Protein AF-A0A1C4V2I6-F1 (afdb_monomer_lite)

Radius of gyration: 20.82 Å; chains: 1; bounding box: 36×17×76 Å

Secondary structure (DSSP, 8-state):
-HHHHHHHHHHIIIIIHHHHHHHHHHHHH------SHHHHHHHHHHHHHHHHHHHHHHHHHHHHHHHHHHHTT-HHHHHHHHHHHHHHHHHHHHHHHHHHHHSS--TT----S-----

pLDDT: mean 75.6, std 12.02, range [42.22, 88.56]

Sequence (118 aa):
MRRVGLGVLFFAWLYGVPFLFVVGLVRRVSSPYVPTHAAARAFGSTTETLLTTAVVLNLALPIVGALLARLARDNYWIRHFAWSPAGVVLIYLVVALAGSLATGPLFSWTPPVGLGAG

Foldseek 3Di:
DLVVVLVCLLVCLVPVLLVLQVVLVCLVPDDDDQPDPVSVVVSVVVSVVSNVVSVVSNPPSLVVSLVSCVVVVNPVSVVVSVCSNVVVVVVVVVVVVVVCVVVVDPPPDDDPPDDPDD

Organism: NCBI:txid686309

Structure (mmCIF, N/CA/C/O backbone):
data_AF-A0A1C4V2I6-F1
#
_entry.id   AF-A0A1C4V2I6-F1
#
loop_
_atom_site.group_PDB
_atom_site.id
_atom_site.type_symbol
_atom_site.label_atom_id
_atom_site.label_alt_id
_atom_site.label_comp_id
_atom_site.label_asym_id
_atom_site.label_entity_id
_atom_site.label_seq_id
_atom_site.pdbx_PDB_ins_code
_atom_site.Cartn_x
_atom_site.Cartn_y
_atom_site.Cartn_z
_atom_site.occupancy
_atom_site.B_iso_or_equiv
_atom_site.auth_seq_id
_atom_site.auth_comp_id
_atom_site.auth_asym_id
_atom_site.auth_atom_id
_atom_site.pdbx_PDB_model_num
ATOM 1 N N . MET A 1 1 ? -0.545 8.966 23.780 1.00 60.22 1 MET A N 1
ATOM 2 C CA . MET A 1 1 ? 0.478 8.409 22.859 1.00 60.22 1 MET A CA 1
ATOM 3 C C . MET A 1 1 ? -0.056 7.270 21.982 1.00 60.22 1 MET A C 1
ATOM 5 O O . MET A 1 1 ? 0.037 7.390 20.771 1.00 60.22 1 MET A O 1
ATOM 9 N N . ARG A 1 2 ? -0.691 6.217 22.531 1.00 60.97 2 ARG A N 1
ATOM 10 C CA . ARG A 1 2 ? -1.229 5.067 21.754 1.00 60.97 2 ARG A CA 1
ATOM 11 C C . ARG A 1 2 ? -2.123 5.437 20.552 1.00 60.97 2 ARG A C 1
ATOM 13 O O . ARG A 1 2 ? -1.991 4.837 19.494 1.00 60.97 2 ARG A O 1
ATOM 20 N N . ARG A 1 3 ? -2.980 6.458 20.690 1.00 70.94 3 ARG A N 1
ATOM 21 C CA . ARG A 1 3 ? -3.854 6.947 19.602 1.00 70.94 3 ARG A CA 1
ATOM 22 C C . ARG A 1 3 ? -3.100 7.615 18.449 1.00 70.94 3 ARG A C 1
ATOM 24 O O . ARG A 1 3 ? -3.530 7.500 17.310 1.00 70.94 3 ARG A O 1
ATOM 31 N N . VAL A 1 4 ? -1.968 8.262 18.735 1.00 80.38 4 VAL A N 1
ATOM 32 C CA . VAL A 1 4 ? -1.111 8.876 17.706 1.00 80.38 4 VAL A CA 1
ATOM 33 C C . VAL A 1 4 ? -0.452 7.784 16.864 1.00 80.38 4 VAL A C 1
ATOM 35 O O . VAL A 1 4 ? -0.438 7.892 15.647 1.00 80.38 4 VAL A O 1
ATOM 38 N N . GLY A 1 5 ? -0.005 6.689 17.490 1.00 83.50 5 GLY A N 1
ATOM 39 C CA . GLY A 1 5 ? 0.566 5.542 16.775 1.00 83.50 5 GLY A CA 1
ATOM 40 C C . GLY A 1 5 ? -0.419 4.871 15.811 1.00 83.50 5 GLY A C 1
ATOM 41 O O . GLY A 1 5 ? -0.051 4.577 14.680 1.00 83.50 5 GLY A O 1
ATOM 42 N N . LEU A 1 6 ? -1.682 4.690 16.220 1.00 84.00 6 LEU A N 1
ATOM 43 C CA . LEU A 1 6 ? -2.733 4.151 15.341 1.00 84.00 6 LEU A CA 1
ATOM 44 C C . LEU A 1 6 ? -3.043 5.094 14.172 1.00 84.00 6 LEU A C 1
ATOM 46 O O . LEU A 1 6 ? -3.206 4.628 13.048 1.00 84.00 6 LEU A O 1
ATOM 50 N N . GLY A 1 7 ? -3.060 6.408 14.422 1.00 83.19 7 GLY A N 1
ATOM 51 C CA . GLY A 1 7 ? -3.219 7.413 13.371 1.00 83.19 7 GLY A CA 1
ATOM 52 C C . GLY A 1 7 ? -2.068 7.404 12.369 1.00 83.19 7 GLY A C 1
ATOM 53 O O . GLY A 1 7 ? -2.311 7.345 11.168 1.00 83.19 7 GLY A O 1
ATOM 54 N N . VAL A 1 8 ? -0.820 7.385 12.844 1.00 87.31 8 VAL A N 1
ATOM 55 C CA . VAL A 1 8 ? 0.369 7.289 11.980 1.00 87.31 8 VAL A CA 1
ATOM 56 C C . VAL A 1 8 ? 0.337 6.004 11.156 1.00 87.31 8 VAL A C 1
ATOM 58 O O . VAL A 1 8 ? 0.554 6.061 9.952 1.00 87.31 8 VAL A O 1
ATOM 61 N N . LEU A 1 9 ? 0.007 4.865 11.771 1.00 85.81 9 LEU A N 1
ATOM 62 C CA . LEU A 1 9 ? -0.115 3.585 11.072 1.00 85.81 9 LEU A CA 1
ATOM 63 C C . LEU A 1 9 ? -1.189 3.640 9.978 1.00 85.81 9 LEU A C 1
ATOM 65 O O . LEU A 1 9 ? -0.955 3.192 8.857 1.00 85.81 9 LEU A O 1
ATOM 69 N N . PHE A 1 10 ? -2.348 4.217 10.295 1.00 83.62 10 PHE A N 1
ATOM 70 C CA . PHE A 1 10 ? -3.450 4.361 9.354 1.00 83.62 10 PHE A CA 1
ATOM 71 C C . PHE A 1 10 ? -3.077 5.265 8.175 1.00 83.62 10 PHE A C 1
ATOM 73 O O . PHE A 1 10 ? -3.301 4.881 7.033 1.00 83.62 10 PHE A O 1
ATOM 80 N N . PHE A 1 11 ? -2.461 6.425 8.418 1.00 84.88 11 PHE A N 1
ATOM 81 C CA . PHE A 1 11 ? -2.049 7.338 7.349 1.00 84.88 11 PHE A CA 1
ATOM 82 C C . PHE A 1 11 ? -0.875 6.804 6.523 1.00 84.88 11 PHE A C 1
ATOM 84 O O . PHE A 1 11 ? -0.877 6.943 5.301 1.00 84.88 11 PHE A O 1
ATOM 91 N N . ALA A 1 12 ? 0.100 6.148 7.157 1.00 85.81 12 ALA A N 1
ATOM 92 C CA . ALA A 1 12 ? 1.195 5.485 6.455 1.00 85.81 12 ALA A CA 1
ATOM 93 C C . ALA A 1 12 ? 0.672 4.388 5.521 1.00 85.81 12 ALA A C 1
ATOM 95 O O . ALA A 1 12 ? 1.135 4.270 4.391 1.00 85.81 12 ALA A O 1
ATOM 96 N N . TRP A 1 13 ? -0.333 3.627 5.956 1.00 85.50 13 TRP A N 1
ATOM 97 C CA . TRP A 1 13 ? -1.017 2.673 5.092 1.00 85.50 13 TRP A CA 1
ATOM 98 C C . TRP A 1 13 ? -1.826 3.376 3.990 1.00 85.50 13 TRP A C 1
ATOM 100 O O . TRP A 1 13 ? -1.649 3.053 2.818 1.00 85.50 13 TRP A O 1
ATOM 110 N N . LEU A 1 14 ? -2.646 4.373 4.343 1.00 82.81 14 LEU A N 1
ATOM 111 C CA . LEU A 1 14 ? -3.564 5.058 3.426 1.00 82.81 14 LEU A CA 1
ATOM 112 C C . LEU A 1 14 ? -2.836 5.754 2.273 1.00 82.81 14 LEU A C 1
ATOM 114 O O . LEU A 1 14 ? -3.357 5.785 1.165 1.00 82.81 14 LEU A O 1
ATOM 118 N N . TYR A 1 15 ? -1.646 6.303 2.518 1.00 82.75 15 TYR A N 1
ATOM 119 C CA . TYR A 1 15 ? -0.872 7.009 1.495 1.00 82.75 15 TYR A CA 1
ATOM 120 C C . TYR A 1 15 ? 0.302 6.191 0.959 1.00 82.75 15 TYR A C 1
ATOM 122 O O . TYR A 1 15 ? 0.552 6.191 -0.245 1.00 82.75 15 TYR A O 1
ATOM 130 N N . GLY A 1 16 ? 1.013 5.465 1.823 1.00 82.69 16 GLY A N 1
ATOM 131 C CA . GLY A 1 16 ? 2.207 4.718 1.435 1.00 82.69 16 GLY A CA 1
ATOM 132 C C . GLY A 1 16 ? 1.895 3.519 0.545 1.00 82.69 16 GLY A C 1
ATOM 133 O O . GLY A 1 16 ? 2.587 3.302 -0.448 1.00 82.69 16 GLY A O 1
ATOM 134 N N . VAL A 1 17 ? 0.834 2.762 0.845 1.00 82.69 17 VAL A N 1
ATOM 135 C CA . VAL A 1 17 ? 0.490 1.568 0.058 1.00 82.69 17 VAL A CA 1
ATOM 136 C C . VAL A 1 17 ? 0.003 1.930 -1.351 1.00 82.69 17 VAL A C 1
ATOM 138 O O . VAL A 1 17 ? 0.560 1.380 -2.306 1.00 82.69 17 VAL A O 1
ATOM 141 N N . PRO A 1 18 ? -0.945 2.874 -1.543 1.00 80.94 18 PRO A N 1
ATOM 142 C CA . PRO A 1 18 ? -1.326 3.306 -2.886 1.00 80.94 18 PRO A CA 1
ATOM 143 C C . PRO A 1 18 ? -0.162 3.916 -3.665 1.00 80.94 18 PRO A C 1
ATOM 145 O O . PRO A 1 18 ? -0.024 3.640 -4.852 1.00 80.94 18 PRO A O 1
ATOM 148 N N . PHE A 1 19 ? 0.713 4.683 -3.006 1.00 83.62 19 PHE A N 1
ATOM 149 C CA . PHE A 1 19 ? 1.908 5.232 -3.644 1.00 83.62 19 PHE A CA 1
ATOM 150 C C . PHE A 1 19 ? 2.824 4.130 -4.194 1.00 83.62 19 PHE A C 1
ATOM 152 O O . PHE A 1 19 ? 3.172 4.160 -5.373 1.00 83.62 19 PHE A O 1
ATOM 159 N N . LEU A 1 20 ? 3.171 3.124 -3.380 1.00 83.06 20 LEU A N 1
ATOM 160 C CA . LEU A 1 20 ? 4.003 1.997 -3.822 1.00 83.06 20 LEU A CA 1
ATOM 161 C C . LEU A 1 20 ? 3.356 1.232 -4.980 1.00 83.06 20 LEU A C 1
ATOM 163 O O . LEU A 1 20 ? 4.043 0.849 -5.929 1.00 83.06 20 LEU A O 1
ATOM 167 N N . PHE A 1 21 ? 2.037 1.046 -4.923 1.00 80.19 21 PHE A N 1
ATOM 168 C CA . PHE A 1 21 ? 1.292 0.365 -5.972 1.00 80.19 21 PHE A CA 1
ATOM 169 C C . PHE A 1 21 ? 1.309 1.146 -7.294 1.00 80.19 21 PHE A C 1
ATOM 171 O O . PHE A 1 21 ? 1.624 0.577 -8.338 1.00 80.19 21 PHE A O 1
ATOM 178 N N . VAL A 1 22 ? 1.050 2.458 -7.250 1.00 80.31 22 VAL A N 1
ATOM 179 C CA . VAL A 1 22 ? 1.115 3.344 -8.423 1.00 80.31 22 VAL A CA 1
ATOM 180 C C . VAL A 1 22 ? 2.525 3.365 -9.008 1.00 80.31 22 VAL A C 1
ATOM 182 O O . VAL A 1 22 ? 2.677 3.191 -10.213 1.00 80.31 22 VAL A O 1
ATOM 185 N N . VAL A 1 23 ? 3.567 3.502 -8.183 1.00 83.56 23 VAL A N 1
ATOM 186 C CA . VAL A 1 23 ? 4.965 3.473 -8.649 1.00 83.56 23 VAL A CA 1
ATOM 187 C C . VAL A 1 23 ? 5.301 2.134 -9.309 1.00 83.56 23 VAL A C 1
ATOM 189 O O . VAL A 1 23 ? 5.915 2.113 -10.377 1.00 83.56 23 VAL A O 1
ATOM 192 N N . GLY A 1 24 ? 4.885 1.015 -8.711 1.00 82.88 24 GLY A N 1
ATOM 193 C CA . GLY A 1 24 ? 5.067 -0.317 -9.286 1.00 82.88 24 GLY A CA 1
ATOM 194 C C . GLY A 1 24 ? 4.354 -0.476 -10.632 1.00 82.88 24 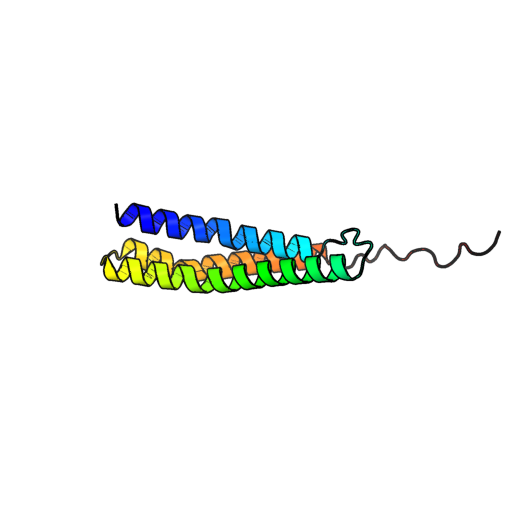GLY A C 1
ATOM 195 O O . GLY A 1 24 ? 4.944 -0.988 -11.582 1.00 82.88 24 GLY A O 1
ATOM 196 N N . LEU A 1 25 ? 3.117 0.014 -10.746 1.00 79.31 25 LEU A N 1
ATOM 197 C CA . LEU A 1 25 ? 2.358 -0.002 -11.998 1.00 79.31 25 LEU A CA 1
ATOM 198 C C . LEU A 1 25 ? 3.004 0.864 -13.073 1.00 79.31 25 LEU A C 1
ATOM 200 O O . LEU A 1 25 ? 3.220 0.376 -14.178 1.00 79.31 25 LEU A O 1
ATOM 204 N N . VAL A 1 26 ? 3.362 2.107 -12.746 1.00 82.00 26 VAL A N 1
ATOM 205 C CA . 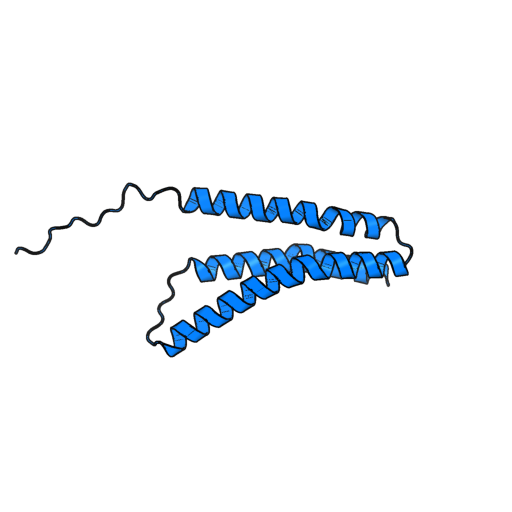VAL A 1 26 ? 4.052 3.018 -13.667 1.00 82.00 26 VAL A CA 1
ATOM 206 C C . VAL A 1 26 ? 5.338 2.372 -14.167 1.00 82.00 26 VAL A C 1
ATOM 208 O O . VAL A 1 26 ? 5.552 2.317 -15.373 1.00 82.00 26 VAL A O 1
ATOM 211 N N . ARG A 1 27 ? 6.162 1.797 -13.279 1.00 83.06 27 ARG A N 1
ATOM 212 C CA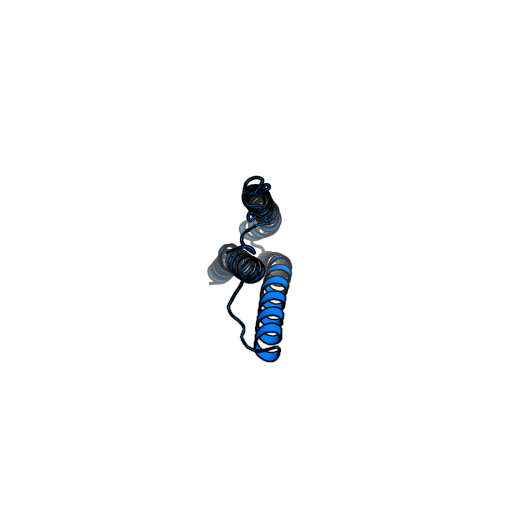 . ARG A 1 27 ? 7.370 1.057 -13.683 1.00 83.06 27 ARG A CA 1
ATOM 213 C C . ARG A 1 27 ? 7.057 -0.118 -14.606 1.00 83.06 27 ARG A C 1
ATOM 215 O O . ARG A 1 27 ? 7.817 -0.350 -15.536 1.00 83.06 27 ARG A O 1
ATOM 222 N N . ARG A 1 28 ? 5.955 -0.837 -14.373 1.00 76.38 28 ARG A N 1
ATOM 223 C CA . ARG A 1 28 ? 5.546 -1.994 -15.182 1.00 76.38 28 ARG A CA 1
ATOM 224 C C . ARG A 1 28 ? 5.072 -1.618 -16.586 1.00 76.38 28 ARG A C 1
ATOM 226 O O . ARG A 1 28 ? 5.284 -2.404 -17.502 1.00 76.38 28 ARG A O 1
ATOM 233 N N . VAL A 1 29 ? 4.427 -0.463 -16.748 1.00 74.69 29 VAL A N 1
ATOM 234 C CA . VAL A 1 29 ? 3.947 0.025 -18.057 1.00 74.69 29 VAL A CA 1
ATOM 235 C C . VAL A 1 29 ? 4.944 0.945 -18.761 1.00 74.69 29 VAL A C 1
ATOM 237 O O . VAL A 1 29 ? 4.765 1.265 -19.931 1.00 74.69 29 VAL A O 1
ATOM 240 N N . SER A 1 30 ? 5.993 1.381 -18.063 1.00 74.62 30 SER A N 1
ATOM 241 C CA . SER A 1 30 ? 7.073 2.166 -18.657 1.00 74.62 30 SER A CA 1
ATOM 242 C C . SER A 1 30 ? 7.995 1.275 -19.488 1.00 74.62 30 SER A C 1
ATOM 244 O O . SER A 1 30 ? 8.290 0.146 -19.098 1.00 74.62 30 SER A O 1
ATOM 246 N N . SER A 1 31 ? 8.536 1.830 -20.573 1.00 72.12 31 SER A N 1
ATOM 247 C CA . SER A 1 31 ? 9.588 1.209 -21.392 1.00 72.12 31 SER A CA 1
ATOM 248 C C . SER A 1 31 ? 10.934 1.898 -21.134 1.00 72.12 31 SER A C 1
ATOM 250 O O . SER A 1 31 ? 11.358 2.727 -21.942 1.00 72.12 31 SER A O 1
ATOM 252 N N . PRO A 1 32 ? 11.602 1.642 -19.991 1.00 77.06 32 PRO A N 1
ATOM 253 C CA . PRO A 1 32 ? 12.898 2.247 -19.706 1.00 77.06 32 PRO A CA 1
ATOM 254 C C . PRO A 1 32 ? 13.966 1.726 -20.672 1.00 77.06 32 PRO A C 1
ATOM 256 O O . PRO A 1 32 ? 13.985 0.547 -21.025 1.00 77.06 32 PRO A O 1
ATOM 259 N N . TYR A 1 33 ? 14.907 2.590 -21.050 1.00 77.44 33 TYR A N 1
ATOM 260 C CA . TYR A 1 33 ? 16.089 2.162 -21.791 1.00 77.44 33 TYR A CA 1
ATOM 261 C C . TYR A 1 33 ? 16.985 1.298 -20.889 1.00 77.44 33 TYR A C 1
ATOM 263 O O . TYR A 1 33 ? 17.584 1.790 -19.932 1.00 77.44 33 TYR A O 1
ATOM 271 N N . VAL A 1 34 ? 17.061 -0.001 -21.184 1.00 82.12 34 VAL A N 1
ATOM 272 C CA . VAL A 1 34 ? 17.856 -0.991 -20.441 1.00 82.12 34 VAL A CA 1
ATOM 273 C C . VAL A 1 34 ? 18.860 -1.659 -21.390 1.00 82.12 34 VAL A C 1
ATOM 275 O O . VAL A 1 34 ? 18.535 -2.650 -22.035 1.00 82.12 34 VAL A O 1
ATOM 278 N N . PRO A 1 35 ? 20.095 -1.137 -21.501 1.00 78.69 35 PRO A N 1
ATOM 279 C CA . PRO A 1 35 ? 21.049 -1.570 -22.528 1.00 78.69 35 PRO A CA 1
ATOM 280 C C . PRO A 1 35 ? 21.618 -2.978 -22.302 1.00 78.69 35 PRO A C 1
ATOM 282 O O . PRO A 1 35 ? 22.299 -3.512 -23.172 1.00 78.69 35 PRO A O 1
ATOM 285 N N . THR A 1 36 ? 21.375 -3.593 -21.139 1.00 87.81 36 THR A N 1
ATOM 286 C CA . THR A 1 36 ? 21.890 -4.926 -20.804 1.00 87.81 36 THR A CA 1
ATOM 287 C C . THR A 1 36 ? 20.803 -5.826 -20.221 1.00 87.81 36 THR A C 1
ATOM 289 O O . THR A 1 36 ? 19.910 -5.378 -19.498 1.00 87.81 36 THR A O 1
ATOM 292 N N . HIS A 1 37 ? 20.923 -7.137 -20.462 1.00 82.56 37 HIS A N 1
ATOM 293 C CA . HIS A 1 37 ? 20.045 -8.143 -19.850 1.00 82.56 37 HIS A CA 1
ATOM 294 C C . HIS A 1 37 ? 20.074 -8.101 -18.315 1.00 82.56 37 HIS A C 1
ATOM 296 O O . HIS A 1 37 ? 19.045 -8.320 -17.675 1.00 82.56 37 HIS A O 1
ATOM 302 N N . ALA A 1 38 ? 21.233 -7.810 -17.716 1.00 83.81 38 ALA A N 1
ATOM 303 C CA . ALA A 1 38 ? 21.365 -7.671 -16.268 1.00 83.81 38 ALA A CA 1
ATOM 304 C C . ALA A 1 38 ? 20.545 -6.481 -15.736 1.00 83.81 38 ALA A C 1
ATOM 306 O O . ALA A 1 38 ? 19.824 -6.631 -14.749 1.00 83.81 38 ALA A O 1
ATOM 307 N N . ALA A 1 39 ? 20.581 -5.334 -16.426 1.00 75.12 39 ALA A N 1
ATOM 308 C CA . ALA A 1 39 ? 19.774 -4.165 -16.075 1.00 75.12 39 ALA A CA 1
ATOM 309 C C . ALA A 1 39 ? 18.269 -4.438 -16.230 1.00 75.12 39 ALA A C 1
ATOM 311 O O . ALA A 1 39 ? 17.486 -4.071 -15.353 1.00 75.12 39 ALA A O 1
ATOM 312 N N . ALA A 1 40 ? 17.868 -5.147 -17.291 1.00 80.44 40 ALA A N 1
ATOM 313 C CA . ALA A 1 40 ? 16.478 -5.550 -17.495 1.00 80.44 40 ALA A CA 1
ATOM 314 C C . ALA A 1 40 ? 15.969 -6.467 -16.365 1.00 80.44 40 ALA A C 1
ATOM 316 O O . ALA A 1 40 ? 14.882 -6.244 -15.829 1.00 80.44 40 ALA A O 1
ATOM 317 N N . ARG A 1 41 ? 16.772 -7.456 -15.937 1.00 80.06 41 ARG A N 1
ATOM 318 C CA . ARG A 1 41 ? 16.423 -8.331 -14.800 1.00 80.06 41 ARG A CA 1
ATOM 319 C C . ARG A 1 41 ? 16.311 -7.562 -13.488 1.00 80.06 41 ARG A C 1
ATOM 321 O O . ARG A 1 41 ? 15.347 -7.768 -12.756 1.00 80.06 41 ARG A O 1
ATOM 328 N N . ALA A 1 42 ? 17.262 -6.674 -13.198 1.00 81.88 42 ALA A N 1
ATOM 329 C CA . ALA A 1 42 ? 17.222 -5.854 -11.989 1.00 81.88 42 ALA A CA 1
ATOM 330 C C . ALA A 1 42 ? 15.964 -4.970 -11.957 1.00 81.88 42 ALA A C 1
ATOM 332 O O . ALA A 1 42 ? 15.262 -4.921 -10.948 1.00 81.88 42 ALA A O 1
ATOM 333 N N . PHE A 1 43 ? 15.619 -4.338 -13.085 1.00 79.31 43 PHE A N 1
ATOM 334 C CA . PHE A 1 43 ? 14.414 -3.518 -13.195 1.00 79.31 43 PHE A CA 1
ATOM 335 C C . PHE A 1 43 ? 13.129 -4.326 -12.963 1.00 79.31 43 PHE A C 1
ATOM 337 O O . PHE A 1 43 ? 12.254 -3.874 -12.214 1.00 79.31 43 PHE A O 1
ATOM 344 N N . GLY A 1 44 ? 13.033 -5.519 -13.561 1.00 78.81 44 GLY A N 1
ATOM 345 C CA . GLY A 1 44 ? 11.918 -6.446 -13.362 1.00 78.81 44 GLY A CA 1
ATOM 346 C C . GLY A 1 44 ? 11.774 -6.879 -11.902 1.00 78.81 44 GLY A C 1
ATOM 347 O O . GLY A 1 44 ? 10.703 -6.703 -11.325 1.00 78.81 44 GLY A O 1
ATOM 348 N N . SER A 1 45 ? 12.867 -7.327 -11.275 1.00 83.56 45 SER A N 1
ATOM 349 C CA . SER A 1 45 ? 12.883 -7.754 -9.867 1.00 83.56 45 SER A CA 1
ATOM 350 C C . SER A 1 45 ? 12.437 -6.644 -8.912 1.00 83.56 45 SER A C 1
ATOM 352 O O . SER A 1 45 ? 11.607 -6.879 -8.032 1.00 83.56 45 SER A O 1
ATOM 354 N N . THR A 1 46 ? 12.921 -5.410 -9.095 1.00 83.06 46 THR A N 1
ATOM 355 C CA . THR A 1 46 ? 12.479 -4.278 -8.268 1.00 83.06 46 THR A CA 1
ATOM 356 C C . THR A 1 46 ? 10.990 -3.995 -8.454 1.00 83.06 46 THR A C 1
ATOM 358 O O . THR A 1 46 ? 10.289 -3.727 -7.483 1.00 83.06 46 THR A O 1
ATOM 361 N N . THR A 1 47 ? 10.492 -4.061 -9.689 1.00 81.94 47 THR A N 1
ATOM 362 C CA . THR A 1 47 ? 9.077 -3.799 -9.992 1.00 81.94 47 THR A CA 1
ATOM 363 C C . THR A 1 47 ? 8.170 -4.849 -9.356 1.00 81.94 47 THR A C 1
ATOM 365 O O . THR A 1 47 ? 7.178 -4.498 -8.721 1.00 81.94 47 THR A O 1
ATOM 368 N N . GLU A 1 48 ? 8.534 -6.126 -9.459 1.00 80.19 48 GLU A N 1
ATOM 369 C CA . GLU A 1 48 ? 7.815 -7.225 -8.813 1.00 80.19 48 GLU A CA 1
ATOM 370 C C . GLU A 1 48 ? 7.842 -7.106 -7.286 1.00 80.19 48 GLU A C 1
ATOM 372 O O . GLU A 1 48 ? 6.806 -7.263 -6.637 1.00 80.19 48 GLU A O 1
ATOM 377 N N . THR A 1 49 ? 8.996 -6.747 -6.718 1.00 86.19 49 THR A N 1
ATOM 378 C CA . THR A 1 49 ? 9.138 -6.506 -5.277 1.00 86.19 49 THR A CA 1
ATOM 379 C C . THR A 1 49 ? 8.200 -5.390 -4.823 1.00 86.19 49 THR A C 1
ATOM 381 O O . THR A 1 49 ? 7.440 -5.589 -3.884 1.00 86.19 49 THR A O 1
ATOM 384 N N . LEU A 1 50 ? 8.182 -4.245 -5.515 1.00 81.31 50 LEU A N 1
ATOM 385 C CA . LEU A 1 50 ? 7.308 -3.116 -5.176 1.00 81.31 50 LEU A CA 1
ATOM 386 C C . LEU A 1 50 ? 5.826 -3.501 -5.208 1.00 81.31 50 LEU A C 1
ATOM 388 O O . LEU A 1 50 ? 5.094 -3.199 -4.266 1.00 81.31 50 LEU A O 1
ATOM 392 N N . LEU A 1 51 ? 5.390 -4.191 -6.266 1.00 76.75 51 LEU A N 1
ATOM 393 C CA . LEU A 1 51 ? 4.003 -4.636 -6.405 1.00 76.75 51 LEU A CA 1
ATOM 394 C C . LEU A 1 51 ? 3.626 -5.648 -5.317 1.00 76.75 51 LEU A C 1
ATOM 396 O O . LEU A 1 51 ? 2.576 -5.517 -4.689 1.00 76.75 51 LEU A O 1
ATOM 400 N N . THR A 1 52 ? 4.501 -6.615 -5.046 1.00 81.56 52 THR A N 1
ATOM 401 C CA . THR A 1 52 ? 4.285 -7.632 -4.009 1.00 81.56 52 THR A CA 1
ATOM 402 C C . THR A 1 52 ? 4.234 -6.998 -2.623 1.00 81.56 52 THR A C 1
ATOM 404 O O . THR A 1 52 ? 3.298 -7.243 -1.865 1.00 81.56 52 THR A O 1
ATOM 407 N N . THR A 1 53 ? 5.192 -6.128 -2.292 1.00 83.62 53 THR A N 1
ATOM 408 C CA . THR A 1 53 ? 5.220 -5.397 -1.021 1.00 83.62 53 THR A CA 1
ATOM 409 C C . THR A 1 53 ? 3.973 -4.538 -0.850 1.00 83.62 53 THR A C 1
ATOM 411 O O . THR A 1 53 ? 3.389 -4.550 0.232 1.00 83.62 53 THR A O 1
ATOM 414 N N . ALA A 1 54 ? 3.518 -3.846 -1.899 1.00 81.69 54 ALA A N 1
ATOM 415 C CA . ALA A 1 54 ? 2.286 -3.067 -1.843 1.00 81.69 54 ALA A CA 1
ATOM 416 C C . ALA A 1 54 ? 1.081 -3.955 -1.494 1.00 81.69 54 ALA A C 1
ATOM 418 O O . ALA A 1 54 ? 0.349 -3.631 -0.564 1.00 81.69 54 ALA A O 1
ATOM 419 N N . VAL A 1 55 ? 0.913 -5.105 -2.157 1.00 81.44 55 VAL A N 1
ATOM 420 C CA . VAL A 1 55 ? -0.180 -6.054 -1.869 1.00 81.44 55 VAL A CA 1
ATOM 421 C C . VAL A 1 55 ? -0.097 -6.604 -0.442 1.00 81.44 55 VAL A C 1
ATOM 423 O O . VAL A 1 55 ? -1.099 -6.621 0.274 1.00 81.44 55 VAL A O 1
ATOM 426 N N . VAL A 1 56 ? 1.091 -7.016 0.003 1.00 85.31 56 VAL A N 1
ATOM 427 C CA . VAL A 1 56 ? 1.292 -7.574 1.350 1.00 85.31 56 VAL A CA 1
ATOM 428 C C . VAL A 1 56 ? 0.996 -6.532 2.426 1.00 85.31 56 VAL A C 1
ATOM 430 O O . VAL A 1 56 ? 0.227 -6.806 3.347 1.00 85.31 56 VAL A O 1
ATOM 433 N N . LEU A 1 57 ? 1.550 -5.322 2.308 1.00 84.62 57 LEU A N 1
ATOM 434 C CA . LEU A 1 57 ? 1.293 -4.233 3.255 1.00 84.62 57 LEU A CA 1
ATOM 435 C C . LEU A 1 57 ? -0.180 -3.829 3.266 1.00 84.62 57 LEU A C 1
ATOM 437 O O . LEU A 1 57 ? -0.713 -3.476 4.320 1.00 84.62 57 LEU A O 1
ATOM 441 N N . ASN A 1 58 ? -0.843 -3.930 2.116 1.00 82.00 58 ASN A N 1
ATOM 442 C CA . ASN A 1 58 ? -2.251 -3.614 1.993 1.00 82.00 58 ASN A CA 1
ATOM 443 C C . ASN A 1 58 ? -3.146 -4.502 2.866 1.00 82.00 58 ASN A C 1
ATOM 445 O O . ASN A 1 58 ? -4.127 -4.019 3.424 1.00 82.00 58 ASN A O 1
ATOM 449 N N . LEU A 1 59 ? -2.788 -5.781 2.993 1.00 80.06 59 LEU A N 1
ATOM 450 C CA . LEU A 1 59 ? -3.484 -6.762 3.827 1.00 80.06 59 LEU A CA 1
ATOM 451 C C . LEU A 1 59 ? -3.005 -6.724 5.281 1.00 80.06 59 LEU A C 1
ATOM 453 O O . LEU A 1 59 ? -3.813 -6.764 6.206 1.00 80.06 59 LEU A O 1
ATOM 457 N N . ALA A 1 60 ? -1.692 -6.636 5.491 1.00 84.88 60 ALA A N 1
ATOM 458 C CA . ALA A 1 60 ? -1.094 -6.779 6.812 1.00 84.88 60 ALA A CA 1
ATOM 459 C C . ALA A 1 60 ? -1.381 -5.580 7.728 1.00 84.88 60 ALA A C 1
ATOM 461 O O . ALA A 1 60 ? -1.732 -5.767 8.894 1.00 84.88 60 ALA A O 1
ATOM 462 N N . LEU A 1 61 ? -1.259 -4.346 7.227 1.00 85.88 61 LEU A N 1
ATOM 463 C CA . LEU A 1 61 ? -1.359 -3.146 8.066 1.00 85.88 61 LEU A CA 1
ATOM 464 C C . LEU A 1 61 ? -2.763 -2.922 8.661 1.00 85.88 61 LEU A C 1
ATOM 466 O O . LEU A 1 61 ? -2.829 -2.590 9.845 1.00 85.88 61 LEU A O 1
ATOM 470 N N . PRO A 1 62 ? -3.883 -3.157 7.945 1.00 83.56 62 PRO A N 1
ATOM 471 C CA . PRO A 1 62 ? -5.217 -3.094 8.542 1.00 83.56 62 PRO A CA 1
ATOM 472 C C . PRO A 1 62 ? -5.433 -4.128 9.642 1.00 83.56 62 PRO A C 1
ATOM 474 O O . PRO A 1 62 ? -6.003 -3.804 10.682 1.00 83.56 62 PRO A O 1
ATOM 477 N N . ILE A 1 63 ? -4.937 -5.356 9.450 1.00 86.25 6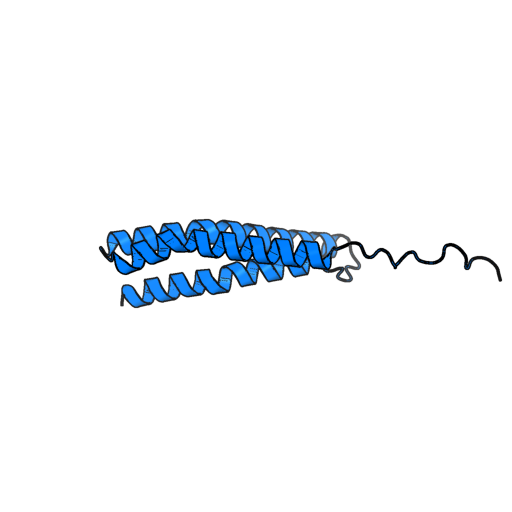3 ILE A N 1
ATOM 478 C CA . ILE A 1 63 ? -5.041 -6.432 10.445 1.00 86.25 63 ILE A CA 1
ATOM 479 C C . ILE A 1 63 ? -4.251 -6.054 11.699 1.00 86.25 63 ILE A C 1
ATOM 481 O O . ILE A 1 63 ? -4.786 -6.097 12.807 1.00 86.25 63 ILE A O 1
ATOM 485 N N . VAL A 1 64 ? -2.998 -5.621 11.533 1.00 87.38 64 VAL A N 1
ATOM 486 C CA . VAL A 1 64 ? -2.148 -5.170 12.643 1.00 87.38 64 VAL A CA 1
ATOM 487 C C . VAL A 1 64 ? -2.774 -3.964 13.349 1.00 87.38 64 VAL A C 1
ATOM 489 O O . VAL A 1 64 ? -2.847 -3.943 14.577 1.00 87.38 64 VAL A O 1
ATOM 492 N N . GLY A 1 65 ? -3.292 -2.990 12.599 1.00 86.12 65 GLY A N 1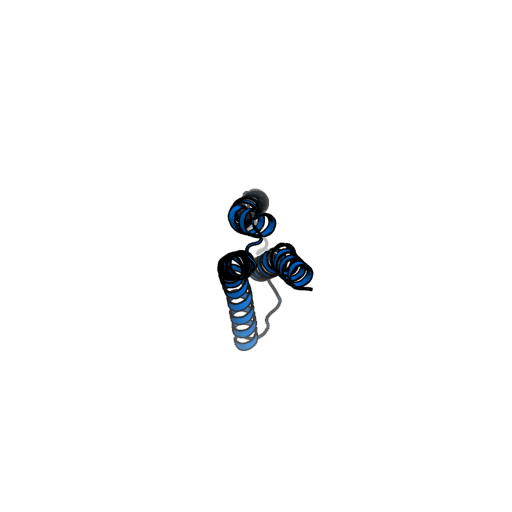
ATOM 493 C CA . GLY A 1 65 ? -3.979 -1.821 13.145 1.00 86.12 65 GLY A CA 1
ATOM 494 C C . GLY A 1 65 ? -5.233 -2.180 13.942 1.00 86.12 65 GLY A C 1
ATOM 495 O O . GLY A 1 65 ? -5.411 -1.691 15.060 1.00 86.12 65 GLY A O 1
ATOM 496 N N . ALA A 1 66 ? -6.060 -3.095 13.432 1.00 86.00 66 ALA A N 1
ATOM 497 C CA . ALA A 1 66 ? -7.239 -3.600 14.129 1.00 86.00 66 ALA A CA 1
ATOM 498 C C . ALA A 1 66 ? -6.871 -4.366 15.411 1.00 86.00 66 ALA A C 1
ATOM 500 O O . ALA A 1 66 ? -7.511 -4.170 16.447 1.00 86.00 66 ALA A O 1
ATOM 501 N N . LEU A 1 67 ? -5.820 -5.195 15.378 1.00 87.69 67 LEU A N 1
ATOM 502 C CA . LEU A 1 67 ? -5.315 -5.915 16.552 1.00 87.69 67 LEU A CA 1
ATOM 503 C C . LEU A 1 67 ? -4.802 -4.951 17.628 1.00 87.69 67 LEU A C 1
ATOM 505 O O . LEU A 1 67 ? -5.169 -5.080 18.798 1.00 87.69 67 LEU A O 1
ATOM 509 N N . LEU A 1 68 ? -4.011 -3.946 17.241 1.00 87.44 68 LEU A N 1
ATOM 510 C CA . LEU A 1 68 ? -3.510 -2.918 18.156 1.00 87.44 68 LEU A CA 1
ATOM 511 C C . LEU A 1 68 ? -4.650 -2.073 18.745 1.00 87.44 68 LEU A C 1
ATOM 513 O O . LEU A 1 68 ? -4.647 -1.789 19.944 1.00 87.44 68 LEU A O 1
ATOM 517 N N . ALA A 1 69 ? -5.651 -1.716 17.936 1.00 87.31 69 ALA A N 1
ATOM 518 C CA . ALA A 1 69 ? -6.836 -0.993 18.394 1.00 87.31 69 ALA A CA 1
ATOM 519 C C . ALA A 1 69 ? -7.686 -1.834 19.364 1.00 87.31 69 ALA A C 1
ATOM 521 O O . ALA A 1 69 ? -8.150 -1.321 20.385 1.00 87.31 69 ALA A O 1
ATOM 522 N N . ARG A 1 70 ? -7.820 -3.143 19.110 1.00 87.62 70 ARG A N 1
ATOM 523 C CA . ARG A 1 70 ? -8.500 -4.090 20.005 1.00 87.62 70 ARG A CA 1
ATOM 524 C C . ARG A 1 70 ? -7.771 -4.243 21.336 1.00 87.62 70 ARG A C 1
ATOM 526 O O . ARG A 1 70 ? -8.412 -4.180 22.383 1.00 87.62 70 ARG A O 1
ATOM 533 N N . LEU A 1 71 ? -6.442 -4.350 21.318 1.00 88.56 71 LEU A N 1
ATOM 534 C CA . LEU A 1 71 ? -5.617 -4.380 22.532 1.00 88.56 71 LEU A CA 1
ATOM 535 C C . LEU A 1 71 ? -5.702 -3.064 23.329 1.00 88.56 71 LEU A C 1
ATOM 537 O O . LEU A 1 71 ? -5.524 -3.048 24.547 1.00 88.56 71 LEU A O 1
ATOM 541 N N . ALA A 1 72 ? -5.985 -1.951 22.653 1.00 87.31 72 ALA A N 1
ATOM 542 C CA . ALA A 1 72 ? -6.226 -0.652 23.274 1.00 87.31 72 ALA A CA 1
ATOM 543 C C . ALA A 1 72 ? -7.689 -0.418 23.702 1.00 87.31 72 ALA A C 1
ATOM 545 O O . ALA A 1 72 ? -7.965 0.627 24.287 1.00 87.31 72 ALA A O 1
ATOM 546 N N . ARG A 1 73 ? -8.605 -1.366 23.438 1.00 87.38 73 ARG A N 1
ATOM 547 C CA . ARG A 1 73 ? -10.066 -1.232 23.614 1.00 87.38 73 ARG A CA 1
ATOM 548 C C . ARG A 1 73 ? -10.649 0.031 22.961 1.00 87.38 73 ARG A C 1
ATOM 550 O O . ARG A 1 73 ? -11.583 0.635 23.483 1.00 87.38 73 ARG A O 1
ATOM 557 N N . ASP A 1 74 ? -10.096 0.440 21.820 1.00 85.50 74 ASP A N 1
ATOM 558 C CA . ASP A 1 74 ? -10.492 1.669 21.132 1.00 85.50 74 ASP A CA 1
ATOM 559 C C . ASP A 1 74 ? -11.437 1.369 19.956 1.00 85.50 74 ASP A C 1
ATOM 561 O O . ASP A 1 74 ? -11.015 1.151 18.817 1.00 85.50 74 ASP A O 1
ATOM 565 N N . ASN A 1 75 ? -12.742 1.351 20.246 1.00 85.06 75 ASN A N 1
ATOM 566 C CA . ASN A 1 75 ? -13.796 1.022 19.276 1.00 85.06 75 ASN A CA 1
ATOM 567 C C . ASN A 1 75 ? -13.824 1.958 18.056 1.00 85.06 75 ASN A C 1
ATOM 569 O O . ASN A 1 75 ? -14.218 1.531 16.969 1.00 85.06 75 ASN A O 1
ATOM 573 N N . TYR A 1 76 ? -13.385 3.211 18.213 1.00 87.00 76 TYR A N 1
ATOM 574 C CA . TYR A 1 76 ? -13.296 4.162 17.107 1.00 87.00 76 TYR A CA 1
ATOM 575 C C . TYR A 1 76 ? -12.294 3.671 16.057 1.00 87.00 76 TYR A C 1
ATOM 577 O O . TYR A 1 76 ? -12.626 3.573 14.874 1.00 87.00 76 TYR A O 1
ATOM 585 N N . TRP A 1 77 ? -11.090 3.292 16.492 1.00 85.94 77 TRP A N 1
ATOM 586 C CA . TRP A 1 77 ? -10.036 2.825 15.592 1.00 85.94 77 TRP A CA 1
ATOM 587 C C . TRP A 1 77 ? -10.307 1.430 15.032 1.00 85.94 77 TRP A C 1
ATOM 589 O O . TRP A 1 77 ? -10.023 1.194 13.861 1.00 85.94 77 TRP A O 1
ATOM 599 N N . ILE A 1 78 ? -10.932 0.533 15.805 1.00 84.88 78 ILE A N 1
ATOM 600 C CA . ILE A 1 78 ? -11.360 -0.784 15.299 1.00 84.88 78 ILE A CA 1
ATOM 601 C C . ILE A 1 78 ? -12.283 -0.614 14.088 1.00 84.88 78 ILE A C 1
ATOM 603 O O . ILE A 1 78 ? -12.082 -1.268 13.067 1.00 84.88 78 ILE A O 1
ATOM 607 N N . ARG A 1 79 ? -13.263 0.299 14.168 1.00 84.56 79 ARG A N 1
ATOM 608 C CA . ARG A 1 79 ? -14.182 0.566 13.054 1.00 84.56 79 ARG A CA 1
ATOM 609 C C . ARG A 1 79 ? -13.451 1.138 11.837 1.00 84.56 79 ARG A C 1
ATOM 611 O O . ARG A 1 79 ? -13.728 0.708 10.724 1.00 84.56 79 ARG A O 1
ATOM 618 N N . HIS A 1 80 ? -12.502 2.053 12.035 1.00 84.56 80 HIS A N 1
ATOM 619 C CA . HIS A 1 80 ? -11.723 2.630 10.934 1.00 84.56 80 HIS A CA 1
ATOM 620 C C . HIS A 1 80 ? -10.870 1.581 10.212 1.00 84.56 80 HIS A C 1
ATOM 622 O O . HIS A 1 80 ? -10.894 1.528 8.986 1.00 84.56 80 HIS A O 1
ATOM 628 N N . PHE A 1 81 ? -10.185 0.699 10.946 1.00 83.25 81 PHE A N 1
ATOM 629 C CA . PHE A 1 81 ? -9.417 -0.398 10.346 1.00 83.25 81 PHE A CA 1
ATOM 630 C C . PHE A 1 81 ? -10.300 -1.492 9.734 1.00 83.25 81 PHE A C 1
ATOM 632 O O . PHE A 1 81 ? -9.889 -2.121 8.769 1.00 83.25 81 PHE A O 1
ATOM 639 N N . ALA A 1 82 ? -11.521 -1.704 10.234 1.00 80.19 82 ALA A N 1
ATOM 640 C CA . ALA A 1 82 ? -12.467 -2.647 9.631 1.00 80.19 82 ALA A CA 1
ATOM 641 C C . ALA A 1 82 ? -13.030 -2.149 8.288 1.00 80.19 82 ALA A C 1
ATOM 643 O O . ALA A 1 82 ? -13.272 -2.952 7.392 1.00 80.19 82 ALA A O 1
ATOM 644 N N . TRP A 1 83 ? -13.221 -0.833 8.136 1.00 77.75 83 TRP A N 1
ATOM 645 C CA . TRP A 1 83 ? -13.674 -0.220 6.880 1.00 77.75 83 TRP A CA 1
ATOM 646 C C . TRP A 1 83 ? -12.536 0.089 5.906 1.00 77.75 83 TRP A C 1
ATOM 648 O O . TRP A 1 83 ? -12.785 0.269 4.714 1.00 77.75 83 TRP A O 1
ATOM 658 N N . SER A 1 84 ? -11.290 0.123 6.377 1.00 74.06 84 SER A N 1
ATOM 659 C CA . SER A 1 84 ? -10.139 0.462 5.542 1.00 74.06 84 SER A CA 1
ATOM 660 C C . SER A 1 84 ? -9.995 -0.438 4.297 1.00 74.06 84 SER A C 1
ATOM 662 O O . SER A 1 84 ? -9.814 0.115 3.211 1.00 74.06 84 SER A O 1
ATOM 664 N N . PRO A 1 85 ? -10.202 -1.772 4.344 1.00 69.88 85 PRO A N 1
ATOM 665 C CA . PRO A 1 85 ? -10.110 -2.620 3.154 1.00 69.88 85 PRO A CA 1
ATOM 666 C C . PRO A 1 85 ? -11.090 -2.218 2.042 1.00 69.88 85 PRO A C 1
ATOM 668 O O . PRO A 1 85 ? -10.756 -2.335 0.865 1.00 69.88 85 PRO A O 1
ATOM 671 N N . ALA A 1 86 ? -12.269 -1.685 2.391 1.00 70.88 86 ALA A N 1
ATOM 672 C CA . ALA A 1 86 ? -13.260 -1.229 1.414 1.00 70.88 86 ALA A CA 1
ATOM 673 C C . ALA A 1 86 ? -12.770 -0.004 0.623 1.00 70.88 86 ALA A C 1
ATOM 675 O O . ALA A 1 86 ? -12.947 0.060 -0.593 1.00 70.88 86 ALA A O 1
ATOM 676 N N . GLY A 1 87 ? -12.088 0.934 1.292 1.00 68.38 87 GLY A N 1
ATOM 677 C CA . GLY A 1 87 ? -11.449 2.074 0.629 1.00 68.38 87 GLY A CA 1
ATOM 678 C C . GLY A 1 87 ? -10.378 1.634 -0.368 1.00 68.38 87 GLY A C 1
ATOM 679 O O . GLY A 1 87 ? -10.214 2.247 -1.419 1.00 68.38 87 GLY A O 1
ATOM 680 N N . VAL A 1 88 ? -9.700 0.520 -0.092 1.00 68.62 88 VAL A N 1
ATOM 681 C CA . VAL A 1 88 ? -8.699 -0.008 -1.014 1.00 68.62 88 VAL A CA 1
ATOM 682 C C . VAL A 1 88 ? -9.314 -0.684 -2.219 1.00 68.62 88 VAL A C 1
ATOM 684 O O . VAL A 1 88 ? -8.873 -0.416 -3.330 1.00 68.62 88 VAL A O 1
ATOM 687 N N . VAL A 1 89 ? -10.340 -1.516 -2.032 1.00 71.31 89 VAL A N 1
ATOM 688 C CA . VAL A 1 89 ? -11.075 -2.096 -3.167 1.00 71.31 89 VAL A CA 1
ATOM 689 C C . VAL A 1 89 ? -11.517 -0.983 -4.118 1.00 71.31 89 VAL A C 1
ATOM 691 O O . VAL A 1 89 ? -11.303 -1.092 -5.320 1.00 71.31 89 VAL A O 1
ATOM 694 N N . LEU A 1 90 ? -12.016 0.133 -3.581 1.00 71.38 90 LEU A N 1
ATOM 695 C CA . LEU A 1 90 ? -12.382 1.299 -4.378 1.00 71.38 90 LEU A CA 1
ATOM 696 C C . LEU A 1 90 ? -11.184 1.904 -5.135 1.00 71.38 90 LEU A C 1
ATOM 698 O O . LEU A 1 90 ? -11.292 2.144 -6.334 1.00 71.38 90 LEU A O 1
ATOM 702 N N . ILE A 1 91 ? -10.035 2.107 -4.481 1.00 70.12 91 ILE A N 1
ATOM 703 C CA . ILE A 1 91 ? -8.819 2.629 -5.133 1.00 70.12 91 ILE A CA 1
ATOM 704 C C . ILE A 1 91 ? -8.332 1.685 -6.241 1.00 70.12 91 ILE A C 1
ATOM 706 O O . ILE A 1 91 ? -8.031 2.147 -7.339 1.00 70.12 91 ILE A O 1
ATOM 710 N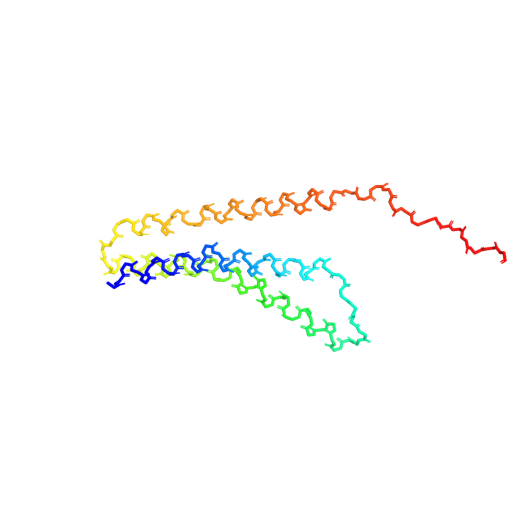 N . TYR A 1 92 ? -8.284 0.372 -5.997 1.00 70.12 92 TYR A N 1
ATOM 711 C CA . TYR A 1 92 ? -7.888 -0.607 -7.015 1.00 70.12 92 TYR A CA 1
ATOM 712 C C . TYR A 1 92 ? -8.859 -0.619 -8.194 1.00 70.12 92 TYR A C 1
ATOM 714 O O . TYR A 1 92 ? -8.409 -0.684 -9.333 1.00 70.12 92 TYR A O 1
ATOM 722 N N . LEU A 1 93 ? -10.167 -0.520 -7.942 1.00 71.88 93 LEU A N 1
ATOM 723 C CA . LEU A 1 93 ? -11.172 -0.414 -9.000 1.00 71.88 93 LEU A CA 1
ATOM 724 C C . LEU A 1 93 ? -10.984 0.863 -9.825 1.00 71.88 93 LEU A C 1
ATOM 726 O O . LEU A 1 93 ? -11.019 0.796 -11.049 1.00 71.88 93 LEU A O 1
ATOM 730 N N . VAL A 1 94 ? -10.723 2.005 -9.184 1.00 69.50 94 VAL A N 1
ATOM 731 C CA . VAL A 1 94 ? -10.448 3.277 -9.874 1.00 69.50 94 VAL A CA 1
ATOM 732 C C . VAL A 1 94 ? -9.170 3.190 -10.709 1.00 69.50 94 VAL A C 1
ATOM 734 O O . VAL A 1 94 ? -9.163 3.631 -11.853 1.00 69.50 94 VAL A O 1
ATOM 737 N N . VAL A 1 95 ? -8.101 2.587 -10.183 1.00 66.81 95 VAL A N 1
ATOM 738 C CA . VAL A 1 95 ? -6.839 2.397 -10.916 1.00 66.81 95 VAL A CA 1
ATOM 739 C C . VAL A 1 95 ? -7.010 1.417 -12.077 1.00 66.81 95 VAL A C 1
ATOM 741 O O . VAL A 1 95 ? -6.515 1.682 -13.168 1.00 66.81 95 VAL A O 1
ATOM 744 N N . ALA A 1 96 ? -7.725 0.310 -11.876 1.00 68.75 96 ALA A N 1
ATOM 745 C CA . ALA A 1 96 ? -8.018 -0.654 -12.933 1.00 68.75 96 ALA A CA 1
ATOM 746 C C . ALA A 1 96 ? -8.872 -0.029 -14.044 1.00 68.75 96 ALA A C 1
ATOM 748 O O . ALA A 1 96 ? -8.596 -0.251 -15.220 1.00 68.75 96 ALA A O 1
ATOM 749 N N . LEU A 1 97 ? -9.859 0.794 -13.677 1.00 71.00 97 LEU A N 1
ATOM 750 C CA . LEU A 1 97 ? -10.682 1.550 -14.617 1.00 71.00 97 LEU A CA 1
ATOM 751 C C . LEU A 1 97 ? -9.862 2.610 -15.365 1.00 71.00 97 LEU A C 1
ATOM 753 O O . LEU A 1 97 ? -9.962 2.722 -16.579 1.00 71.00 97 LEU A O 1
ATOM 757 N N . ALA A 1 98 ? -9.013 3.370 -14.673 1.00 63.84 98 ALA A N 1
ATOM 758 C CA . ALA A 1 98 ? -8.126 4.336 -15.316 1.00 63.84 98 ALA A CA 1
ATOM 759 C C . ALA A 1 98 ? -7.139 3.645 -16.272 1.00 63.84 98 ALA A C 1
ATOM 761 O O . ALA A 1 98 ? -6.897 4.135 -17.371 1.00 63.84 98 ALA A O 1
ATOM 762 N N . GLY A 1 99 ? -6.612 2.483 -15.878 1.00 59.41 99 GLY A N 1
ATOM 763 C CA . GLY A 1 99 ? -5.757 1.645 -16.710 1.00 59.41 99 GLY A CA 1
ATOM 764 C C . GLY A 1 99 ? -6.472 1.140 -17.959 1.00 59.41 99 GLY A C 1
ATOM 765 O O . GLY A 1 99 ? -5.923 1.283 -19.042 1.00 59.41 99 GLY A O 1
ATOM 766 N N . SER A 1 100 ? -7.697 0.616 -17.838 1.00 60.97 100 SER A N 1
ATOM 767 C CA . SER A 1 100 ? -8.475 0.137 -18.989 1.00 60.97 100 SER A CA 1
ATOM 768 C C . SER A 1 100 ? -8.911 1.259 -19.932 1.00 60.97 100 SER A C 1
ATOM 770 O O . SER A 1 100 ? -8.998 1.039 -21.137 1.00 60.97 100 SER A O 1
ATOM 772 N N . LEU A 1 101 ? -9.142 2.466 -19.411 1.00 61.09 101 LEU A N 1
ATOM 773 C CA . LEU A 1 101 ? -9.386 3.658 -20.224 1.00 61.09 101 LEU A CA 1
ATOM 774 C C . LEU A 1 101 ? -8.108 4.141 -20.928 1.00 61.09 101 LEU A C 1
ATOM 776 O O . LEU A 1 101 ? -8.177 4.573 -22.074 1.00 61.09 101 LEU A O 1
ATOM 780 N N . ALA A 1 102 ? -6.944 4.036 -20.278 1.00 55.91 102 ALA A N 1
ATOM 781 C CA . ALA A 1 102 ? -5.651 4.426 -20.846 1.00 55.91 102 ALA A CA 1
ATOM 782 C C . ALA A 1 102 ? -5.092 3.410 -21.860 1.00 55.91 102 ALA A C 1
ATOM 784 O O . ALA A 1 102 ? -4.406 3.799 -22.801 1.00 55.91 102 ALA A O 1
ATOM 785 N N . THR A 1 103 ? -5.386 2.117 -21.688 1.00 53.09 103 THR A N 1
ATOM 786 C CA . THR A 1 103 ? -5.100 1.050 -22.664 1.00 53.09 103 THR A CA 1
ATOM 787 C C . THR A 1 103 ? -6.271 0.784 -23.605 1.00 53.09 103 THR A C 1
ATOM 789 O O . THR A 1 103 ? -6.211 -0.153 -24.408 1.00 53.09 103 THR A O 1
ATOM 792 N N . GLY A 1 104 ? -7.316 1.618 -23.534 1.00 44.44 104 GLY A N 1
ATOM 793 C CA . GLY A 1 104 ? -8.343 1.712 -24.556 1.00 44.44 104 GLY A CA 1
ATOM 794 C C . GLY A 1 104 ? -7.651 1.789 -25.917 1.00 44.44 104 GLY A C 1
ATOM 795 O O . GLY A 1 104 ? -6.668 2.519 -26.060 1.00 44.44 104 GLY A O 1
ATOM 796 N N . PRO A 1 105 ? -8.072 0.960 -26.878 1.00 47.47 105 PRO A N 1
ATOM 797 C CA . PRO A 1 105 ? -7.282 0.636 -28.052 1.00 47.47 105 PRO A CA 1
ATOM 798 C C . PRO A 1 105 ? -6.786 1.909 -28.735 1.00 47.47 105 PRO A C 1
ATOM 800 O O . PRO A 1 105 ? -7.579 2.743 -29.176 1.00 47.47 105 PRO A O 1
ATOM 803 N N . LEU A 1 106 ? -5.460 2.029 -28.839 1.00 49.47 106 LEU A N 1
ATOM 804 C CA . LEU A 1 106 ? -4.775 2.910 -29.781 1.00 49.47 106 LEU A CA 1
ATOM 805 C C . LEU A 1 106 ? -5.118 2.431 -31.204 1.00 49.47 106 LEU A C 1
ATOM 807 O O . LEU A 1 106 ? -4.264 1.939 -31.936 1.00 49.47 106 LEU A O 1
ATOM 811 N N . PHE A 1 107 ? -6.387 2.537 -31.604 1.00 45.34 107 PHE A N 1
ATOM 812 C CA . PHE A 1 107 ? -6.904 2.140 -32.915 1.00 45.34 107 PHE A CA 1
ATOM 813 C C . PHE A 1 107 ? -6.331 2.990 -34.063 1.00 45.34 107 PHE A C 1
ATOM 815 O O . PHE A 1 107 ? -6.704 2.790 -35.213 1.00 45.34 107 PHE A O 1
ATOM 822 N N . SER A 1 108 ? -5.419 3.925 -33.786 1.00 50.66 108 SER A N 1
ATOM 823 C CA . SER A 1 108 ? -4.882 4.863 -34.771 1.00 50.66 108 SER A CA 1
ATOM 824 C C . SER A 1 108 ? -3.364 4.810 -34.962 1.00 50.66 108 SER A C 1
ATOM 826 O O . SER A 1 108 ? -2.843 5.662 -35.676 1.00 50.66 108 SER A O 1
ATOM 828 N N . TRP A 1 109 ? -2.632 3.862 -34.361 1.00 46.94 109 TRP A N 1
ATOM 829 C CA . TRP A 1 109 ? -1.180 3.756 -34.577 1.00 46.94 109 TRP A CA 1
ATOM 830 C C . TRP A 1 109 ? -0.781 2.405 -35.171 1.00 46.94 109 TRP A C 1
ATOM 832 O O . TRP A 1 109 ? -0.209 1.537 -34.517 1.00 46.94 109 TRP A O 1
ATOM 842 N N . THR A 1 110 ? -1.098 2.233 -36.453 1.00 58.53 110 THR A N 1
ATOM 843 C CA . THR A 1 110 ? -0.369 1.309 -37.325 1.00 58.53 110 THR A CA 1
ATOM 844 C C . THR A 1 110 ? 0.758 2.103 -37.992 1.00 58.53 110 THR A C 1
ATOM 846 O O . THR A 1 110 ? 0.466 3.073 -38.694 1.00 58.53 110 THR A O 1
ATOM 849 N N . PRO A 1 111 ? 2.046 1.763 -37.785 1.00 51.12 111 PRO A N 1
ATOM 850 C CA . PRO A 1 111 ? 3.103 2.345 -38.600 1.00 51.12 111 PRO A CA 1
ATOM 851 C C . PRO A 1 111 ? 2.849 1.942 -40.062 1.00 51.12 111 PRO A C 1
ATOM 853 O O . PRO A 1 111 ? 2.537 0.772 -40.310 1.00 51.12 111 PRO A O 1
ATOM 856 N N . PRO A 1 112 ? 2.939 2.866 -41.035 1.00 57.19 112 PRO A N 1
ATOM 857 C CA . PRO A 1 112 ? 2.758 2.513 -42.433 1.00 57.19 112 PRO A CA 1
ATOM 858 C C . PRO A 1 112 ? 3.812 1.474 -42.822 1.00 57.19 112 PRO A C 1
ATOM 860 O O . PRO A 1 112 ? 5.014 1.741 -42.831 1.00 57.19 112 PRO A O 1
ATOM 863 N N . VAL A 1 113 ? 3.350 0.261 -43.126 1.00 60.69 113 VAL A N 1
ATOM 864 C CA . VAL A 1 113 ? 4.166 -0.777 -43.752 1.00 60.69 113 VAL A CA 1
ATOM 865 C C . VAL A 1 113 ? 4.410 -0.319 -45.186 1.00 60.69 113 VAL A C 1
ATOM 867 O O . VAL A 1 113 ? 3.573 -0.536 -46.056 1.00 60.69 113 VAL A O 1
ATOM 870 N N . GLY A 1 114 ? 5.519 0.383 -45.419 1.00 57.44 114 GLY A N 1
ATOM 871 C CA . GLY A 1 114 ? 5.900 0.796 -46.769 1.00 57.44 114 GLY A CA 1
ATOM 872 C C . GLY A 1 114 ? 6.701 2.088 -46.860 1.00 57.44 114 GLY A C 1
ATOM 873 O O . GLY A 1 114 ? 6.260 3.019 -47.517 1.00 57.44 114 GLY A O 1
ATOM 874 N N . LEU A 1 115 ? 7.895 2.134 -46.267 1.00 53.47 115 LEU A N 1
ATOM 875 C CA . LEU A 1 115 ? 8.996 2.964 -46.781 1.00 53.47 115 LEU A CA 1
ATOM 876 C C . LEU A 1 115 ? 10.283 2.131 -46.794 1.00 53.47 115 LEU A C 1
ATOM 878 O O . LEU A 1 115 ? 11.275 2.424 -46.138 1.00 53.47 115 LEU A O 1
ATOM 882 N N . GLY A 1 116 ? 10.210 1.036 -47.544 1.00 54.06 116 GLY A N 1
ATOM 883 C CA . GLY A 1 116 ? 11.353 0.426 -48.202 1.00 54.06 116 GLY A CA 1
ATOM 884 C C . GLY A 1 116 ? 11.081 0.459 -49.702 1.00 54.06 116 GLY A C 1
ATOM 885 O O . GLY A 1 116 ? 10.516 -0.495 -50.219 1.00 54.06 116 GLY A O 1
ATOM 886 N N . ALA A 1 117 ? 11.386 1.580 -50.355 1.00 49.97 117 ALA A N 1
ATOM 887 C CA . ALA A 1 117 ? 11.642 1.705 -51.795 1.00 49.97 117 ALA A CA 1
ATOM 888 C C . ALA A 1 117 ? 11.980 3.173 -52.101 1.00 49.97 117 ALA A C 1
ATOM 890 O O . ALA A 1 117 ? 11.108 4.037 -52.002 1.00 49.97 117 ALA A O 1
ATOM 891 N N . GLY A 1 118 ? 13.240 3.436 -52.450 1.00 42.22 118 GLY A N 1
ATOM 892 C CA . GLY A 1 118 ? 13.765 4.748 -52.826 1.00 42.22 118 GLY A CA 1
ATOM 893 C C . GLY A 1 118 ? 15.252 4.829 -52.553 1.00 42.22 118 GLY A C 1
ATOM 894 O O . GLY A 1 118 ? 15.601 5.458 -51.535 1.00 42.22 118 GLY A O 1
#